Protein AF-A0AAQ4F1P1-F1 (afdb_monomer)

Sequence (101 aa):
MPPAQCICVPFTLLNEYTNPIWSVPKEELLGSVATSEIPSYVDNLLLLIFGGIPWQDYFQRILSTKSEFRAKALSYVGFVGTLVMAVPPVLIGVAVKATSA

InterPro domains:
  IPR038377 Sodium/glucose symporter superfamily [G3DSA:1.20.1730.10] (7-101)
  IPR052244 High-affinity choline transporter [PTHR45897] (6-100)

Mean predicted aligned error: 8.3 Å

Foldseek 3Di:
DQPVLVVVLVVLQPDPQFDDLVVDDVDLLVDDDDPVCVVVVVVVVCCVVPPDPCPVVLVVVLVPDPDPVVSVVSVVCVVVVVVVSVVSVSSNSSRVSRGDD

Solvent-accessible surface area (backbone atoms only — not comparable to full-atom values): 6019 Å² total; per-residue (Å²): 133,68,72,63,46,68,62,46,39,62,58,55,63,70,33,94,58,32,51,64,74,86,77,53,57,69,68,68,70,72,53,82,82,58,83,85,48,48,65,56,54,50,49,53,50,49,37,61,74,77,59,37,92,58,55,67,61,49,53,53,54,40,73,69,46,97,41,71,70,60,34,52,49,50,52,53,51,49,50,55,50,49,59,61,63,49,48,44,61,51,53,46,57,49,37,61,70,28,37,72,128

Radius of gyration: 17.84 Å; Cα contacts (8 Å, |Δi|>4): 46; chains: 1; bounding box: 40×26×49 Å

Nearest PDB structures (foldseek):
  7f6j-assembly1_C  TM=4.198E-01  e=2.572E+00  Homo sapiens

Secondary structure (DSSP, 8-state):
--HHHHHHHHHHHS-TTB--GGGS-HHHHH----TTTHHHHHHHHHHHHH--TTHHHHHHHHHT-SSHHHHHHHHHHHHHHHHHHHHHHHHHHHHHHHB--

Organism: Amblyomma americanum (NCBI:txid6943)

pLDDT: mean 79.8, std 8.15, range [51.22, 92.44]

Structure (mmCIF, N/CA/C/O backbone):
data_AF-A0AAQ4F1P1-F1
#
_entry.id   AF-A0AAQ4F1P1-F1
#
loop_
_atom_site.group_PDB
_atom_site.id
_atom_site.type_symbol
_atom_site.label_atom_id
_atom_site.label_alt_id
_atom_site.label_comp_id
_atom_site.label_asym_id
_atom_site.label_entity_id
_atom_site.label_seq_id
_atom_site.pdbx_PDB_ins_code
_atom_site.Cartn_x
_atom_site.Cartn_y
_atom_site.Cartn_z
_atom_site.occupancy
_atom_site.B_iso_or_equiv
_atom_site.auth_seq_id
_atom_site.auth_comp_id
_atom_site.auth_asym_id
_atom_site.auth_atom_id
_atom_site.pdbx_PDB_model_num
ATOM 1 N N . MET A 1 1 ? -10.012 6.572 -3.901 1.00 52.00 1 MET A N 1
ATOM 2 C CA . MET A 1 1 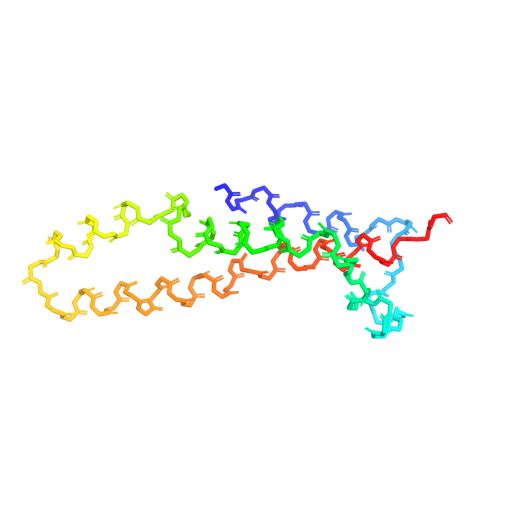? -10.285 6.329 -5.335 1.00 52.00 1 MET A CA 1
ATOM 3 C C . MET A 1 1 ? -9.938 4.881 -5.753 1.00 52.00 1 MET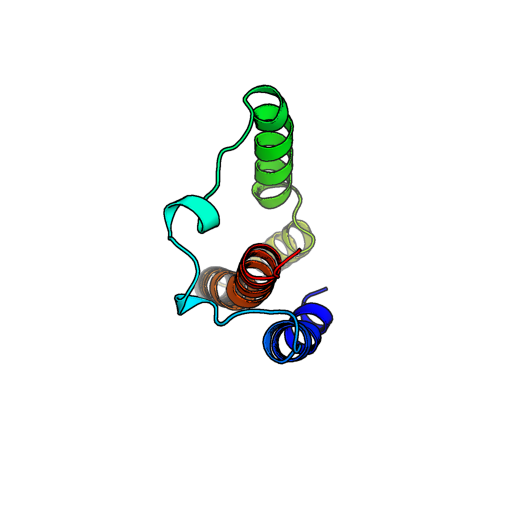 A C 1
ATOM 5 O O . MET A 1 1 ? -9.144 4.695 -6.661 1.00 52.00 1 MET A O 1
ATOM 9 N N . PRO A 1 2 ? -10.511 3.839 -5.116 1.00 57.53 2 PRO A N 1
ATOM 10 C CA . PRO A 1 2 ? -10.262 2.441 -5.496 1.00 57.53 2 PRO A CA 1
ATOM 11 C C . PRO A 1 2 ? -11.023 1.868 -6.720 1.00 57.53 2 PRO A C 1
ATOM 13 O O . PRO A 1 2 ? -10.495 0.934 -7.319 1.00 57.53 2 PRO A O 1
ATOM 16 N N . PRO A 1 3 ? -12.210 2.357 -7.158 1.00 59.81 3 PRO A N 1
ATOM 17 C CA . PRO A 1 3 ? -12.981 1.645 -8.187 1.00 59.81 3 PRO A CA 1
ATOM 18 C C . PRO A 1 3 ? -12.353 1.723 -9.585 1.00 59.81 3 PRO A C 1
ATOM 20 O O . PRO A 1 3 ? -12.519 0.805 -10.378 1.00 59.81 3 PRO A O 1
ATOM 23 N N . ALA A 1 4 ? -11.591 2.781 -9.879 1.00 63.72 4 ALA A N 1
ATOM 24 C CA . ALA A 1 4 ? -10.944 2.950 -11.178 1.00 63.72 4 ALA A CA 1
ATOM 25 C C . ALA A 1 4 ? -9.865 1.883 -11.430 1.00 63.72 4 ALA A C 1
ATOM 27 O O . ALA A 1 4 ? -9.777 1.341 -12.525 1.00 63.72 4 ALA A O 1
ATOM 28 N N . GLN A 1 5 ? -9.083 1.523 -10.407 1.00 68.75 5 GLN A N 1
ATOM 29 C CA . GLN A 1 5 ? -8.007 0.539 -10.550 1.00 68.75 5 GLN A CA 1
ATOM 30 C C . GLN A 1 5 ? -8.564 -0.847 -10.879 1.00 68.75 5 GLN A C 1
ATOM 32 O O . GLN A 1 5 ? -8.073 -1.500 -11.793 1.00 68.75 5 GLN A O 1
ATOM 37 N N . CYS A 1 6 ? -9.641 -1.266 -10.209 1.00 74.19 6 CYS A N 1
ATOM 38 C CA . CYS A 1 6 ? -10.273 -2.562 -10.462 1.00 74.19 6 CYS A CA 1
ATOM 39 C C . CYS A 1 6 ? -10.813 -2.703 -11.896 1.00 74.19 6 CYS A C 1
ATOM 41 O O . CYS A 1 6 ? -10.847 -3.811 -12.420 1.00 74.19 6 CYS A O 1
ATOM 43 N N . ILE A 1 7 ? -11.216 -1.596 -12.530 1.00 78.56 7 ILE A N 1
ATOM 44 C CA . ILE A 1 7 ? -11.685 -1.576 -13.924 1.00 78.56 7 ILE A CA 1
ATOM 45 C C . ILE A 1 7 ? -10.498 -1.599 -14.895 1.00 78.56 7 ILE A C 1
ATOM 47 O O . ILE A 1 7 ? -10.546 -2.282 -15.915 1.00 78.56 7 ILE A O 1
ATOM 51 N N . CYS A 1 8 ? -9.415 -0.888 -14.572 1.00 78.69 8 CYS A N 1
ATOM 52 C CA . CYS A 1 8 ? -8.241 -0.807 -15.438 1.00 78.69 8 CYS A CA 1
ATOM 53 C C . CYS A 1 8 ? -7.396 -2.088 -15.445 1.00 78.69 8 CYS A C 1
ATOM 55 O O . CYS A 1 8 ? -6.815 -2.395 -16.481 1.00 78.69 8 CYS A O 1
ATOM 57 N N . VAL A 1 9 ? -7.331 -2.838 -14.336 1.00 82.44 9 VAL A N 1
ATOM 58 C CA . VAL A 1 9 ? -6.526 -4.074 -14.215 1.00 82.44 9 VAL A CA 1
ATOM 59 C C . VAL A 1 9 ? -6.801 -5.094 -15.329 1.00 82.44 9 VAL A C 1
ATOM 61 O O . VAL A 1 9 ? -5.848 -5.487 -15.998 1.00 82.44 9 VAL A O 1
ATOM 64 N N . PRO A 1 10 ? -8.049 -5.534 -15.592 1.00 79.50 10 PRO A N 1
ATOM 65 C CA . PRO A 1 10 ? -8.293 -6.494 -16.668 1.00 79.50 10 PRO A CA 1
ATOM 66 C C . PRO A 1 10 ? -7.918 -5.925 -18.040 1.00 79.50 10 PRO A C 1
ATOM 68 O O . PRO A 1 10 ? -7.365 -6.648 -18.856 1.00 79.50 10 PRO A O 1
ATOM 71 N N . PHE A 1 11 ? -8.140 -4.630 -18.283 1.00 80.19 11 PHE A N 1
ATOM 72 C CA . PHE A 1 11 ? -7.755 -3.988 -19.542 1.00 80.19 11 PHE A CA 1
ATOM 73 C C . PHE A 1 11 ? -6.233 -3.939 -19.734 1.00 80.19 11 PHE A C 1
ATOM 75 O O . PHE A 1 11 ? -5.744 -4.200 -20.827 1.00 80.19 11 PHE A O 1
ATOM 82 N N . THR A 1 12 ? -5.476 -3.655 -18.670 1.00 80.00 12 THR A N 1
ATOM 83 C CA . THR A 1 12 ? -4.004 -3.650 -18.737 1.00 80.00 12 THR A CA 1
ATOM 84 C C . THR A 1 12 ? -3.437 -5.052 -18.930 1.00 80.00 12 THR A C 1
ATOM 86 O O . THR A 1 12 ? -2.429 -5.197 -19.605 1.00 80.00 12 THR A O 1
ATOM 89 N N . LEU A 1 13 ? -4.081 -6.085 -18.380 1.00 77.31 13 LEU A N 1
ATOM 90 C CA . L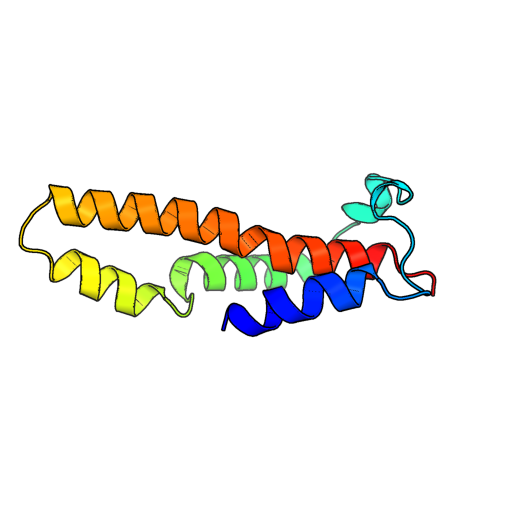EU A 1 13 ? -3.621 -7.473 -18.501 1.00 77.31 13 LEU A CA 1
ATOM 91 C C . LEU A 1 13 ? -4.031 -8.163 -19.809 1.00 77.31 13 LEU A C 1
ATOM 93 O O . LEU A 1 13 ? -3.373 -9.115 -20.213 1.00 77.31 13 LEU A O 1
ATOM 97 N N . LEU A 1 14 ? -5.115 -7.721 -20.449 1.00 79.38 14 LEU A N 1
ATOM 98 C CA . LEU A 1 14 ? -5.615 -8.286 -21.711 1.00 79.38 14 LEU A CA 1
ATOM 99 C C . LEU A 1 14 ? -5.063 -7.573 -22.955 1.00 79.38 14 LEU A C 1
ATOM 101 O O . LEU A 1 14 ? -5.466 -7.894 -24.070 1.00 79.38 14 LEU A O 1
ATOM 105 N N . ASN A 1 15 ? -4.182 -6.590 -22.776 1.00 80.50 15 ASN A N 1
ATOM 106 C CA . ASN A 1 15 ? -3.599 -5.835 -23.874 1.00 80.50 15 ASN A CA 1
ATOM 107 C C . ASN A 1 15 ? -2.576 -6.678 -24.659 1.00 80.50 15 ASN A C 1
ATOM 109 O O . ASN A 1 15 ? -1.774 -7.394 -24.065 1.00 80.50 15 ASN A O 1
ATOM 113 N N . GLU A 1 16 ? -2.551 -6.538 -25.987 1.00 73.50 16 GLU A N 1
ATOM 114 C CA . GLU A 1 16 ? -1.697 -7.336 -26.890 1.00 73.50 16 GLU A CA 1
ATOM 115 C C . GLU A 1 16 ? -0.191 -7.120 -26.660 1.00 73.50 16 GLU A C 1
ATOM 117 O O . GLU A 1 16 ? 0.622 -7.983 -26.978 1.00 73.50 16 GLU A O 1
ATOM 122 N N . TYR A 1 17 ? 0.179 -5.981 -26.073 1.00 73.81 17 TYR A N 1
ATOM 123 C CA . TYR A 1 17 ? 1.566 -5.597 -25.792 1.00 73.81 17 TYR A CA 1
ATOM 124 C C . TYR A 1 17 ? 2.078 -6.071 -24.424 1.00 73.81 17 TYR A C 1
ATOM 126 O O . TYR A 1 17 ? 3.251 -5.878 -24.099 1.00 73.81 17 TYR A O 1
ATOM 134 N N . THR A 1 18 ? 1.213 -6.656 -23.594 1.00 77.38 18 THR A N 1
ATOM 135 C CA . THR A 1 18 ? 1.566 -7.079 -22.239 1.00 77.38 18 THR A CA 1
ATOM 136 C C . THR A 1 18 ? 1.836 -8.578 -22.230 1.00 77.38 18 THR A C 1
ATOM 138 O O . THR A 1 18 ? 0.923 -9.389 -22.381 1.00 77.38 18 THR A O 1
ATOM 141 N N . ASN A 1 19 ? 3.101 -8.962 -22.039 1.00 75.88 19 ASN A N 1
ATOM 142 C CA . ASN A 1 19 ? 3.448 -10.373 -21.907 1.00 75.88 19 ASN A CA 1
ATOM 143 C C . ASN A 1 19 ? 2.851 -10.960 -20.616 1.00 75.88 19 ASN A C 1
ATOM 145 O O . ASN A 1 19 ? 2.622 -10.228 -19.645 1.00 75.88 19 ASN A O 1
ATOM 149 N N . PRO A 1 20 ? 2.615 -12.284 -20.561 1.00 75.25 20 PRO A N 1
ATOM 150 C CA . PRO A 1 20 ? 2.141 -12.929 -19.348 1.00 75.25 20 PRO A CA 1
ATOM 151 C C . PRO A 1 20 ? 3.063 -12.606 -18.170 1.00 75.25 20 PRO A C 1
ATOM 153 O O . PRO A 1 20 ? 4.275 -12.742 -18.261 1.00 75.25 20 PRO A O 1
ATOM 156 N N . ILE A 1 21 ? 2.491 -12.254 -17.021 1.00 72.00 21 ILE A N 1
ATOM 157 C CA . ILE A 1 21 ? 3.253 -11.898 -15.810 1.00 72.00 21 ILE A CA 1
ATOM 158 C C . ILE A 1 21 ? 4.299 -12.969 -15.437 1.00 72.00 21 ILE A C 1
ATOM 160 O O . ILE A 1 21 ? 5.367 -12.671 -14.912 1.00 72.00 21 ILE A O 1
ATOM 164 N N . TRP A 1 22 ? 3.995 -14.231 -15.738 1.00 71.00 22 TRP A N 1
ATOM 165 C CA . TRP A 1 22 ? 4.836 -15.388 -15.445 1.00 71.00 22 TRP A CA 1
ATOM 166 C C . TRP A 1 22 ? 6.061 -15.536 -16.356 1.00 71.00 22 TRP A C 1
ATOM 168 O O . TRP A 1 22 ? 6.935 -16.338 -16.036 1.00 71.00 22 TRP A O 1
ATOM 178 N N . SER A 1 23 ? 6.136 -14.810 -17.477 1.00 73.19 23 SER A N 1
ATOM 179 C CA . SER A 1 23 ? 7.286 -14.863 -18.387 1.00 73.19 23 SER A CA 1
ATOM 180 C C . SER A 1 23 ? 8.391 -13.866 -18.035 1.00 73.19 23 SER A C 1
ATOM 182 O O . SER A 1 23 ? 9.469 -13.944 -18.617 1.00 73.19 23 SER A O 1
ATOM 184 N N . VAL A 1 24 ? 8.147 -12.937 -17.103 1.00 74.75 24 VAL A N 1
ATOM 185 C CA . VAL A 1 24 ? 9.129 -11.924 -16.692 1.00 74.75 24 VAL A CA 1
ATOM 186 C C . VAL A 1 24 ? 10.039 -12.487 -15.589 1.00 74.75 24 VAL A C 1
ATOM 188 O O . VAL A 1 24 ? 9.527 -13.005 -14.589 1.00 74.75 24 VAL A O 1
ATOM 191 N N . PRO A 1 25 ? 11.378 -12.392 -15.723 1.00 77.06 25 PRO A N 1
ATOM 192 C CA . PRO A 1 25 ? 12.299 -12.798 -14.668 1.00 77.06 25 PRO A CA 1
ATOM 193 C C . PRO A 1 25 ? 12.076 -11.982 -13.386 1.00 77.06 25 PRO A C 1
ATOM 195 O O . PRO A 1 25 ? 11.800 -10.781 -13.415 1.00 77.06 25 PRO A O 1
ATOM 198 N N . LYS A 1 26 ? 12.208 -12.632 -12.224 1.00 72.56 26 LYS A N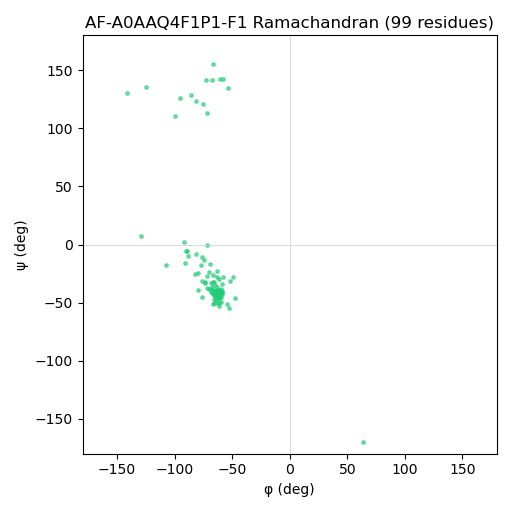 1
ATOM 199 C CA . LYS A 1 26 ? 11.920 -12.021 -10.910 1.00 72.56 26 LYS A CA 1
ATOM 200 C C . LYS A 1 26 ? 12.847 -10.844 -10.600 1.00 72.56 26 LYS A C 1
ATOM 202 O O . LYS A 1 26 ? 12.476 -9.929 -9.868 1.00 72.56 26 LYS A O 1
ATOM 207 N N . GLU A 1 27 ? 14.045 -10.883 -11.158 1.00 71.50 27 GLU A N 1
ATOM 208 C CA . GLU A 1 27 ? 15.097 -9.887 -11.004 1.00 71.50 27 GLU A CA 1
ATOM 209 C C . GLU A 1 27 ? 14.719 -8.579 -11.717 1.00 71.50 27 GLU A C 1
ATOM 211 O O . GLU A 1 27 ? 14.920 -7.488 -11.187 1.00 71.50 27 GLU A O 1
ATOM 216 N N . GLU A 1 28 ? 14.088 -8.685 -12.886 1.00 72.38 28 GLU A N 1
ATOM 217 C CA . GLU A 1 28 ? 13.582 -7.544 -13.654 1.00 72.38 28 GLU A CA 1
ATOM 218 C C . GLU A 1 28 ? 12.289 -6.971 -13.050 1.00 72.38 28 GLU A C 1
ATOM 220 O O . GLU A 1 28 ? 12.051 -5.755 -13.078 1.00 72.38 28 GLU A O 1
ATOM 225 N N . LEU A 1 29 ? 11.501 -7.856 -12.431 1.00 72.88 29 LEU A N 1
ATOM 226 C CA . LEU A 1 29 ? 10.263 -7.530 -11.733 1.00 72.88 29 LEU A CA 1
ATOM 227 C C . LEU A 1 29 ? 10.497 -6.659 -10.492 1.00 72.88 29 LEU A C 1
ATOM 229 O O . LEU A 1 29 ? 9.800 -5.663 -10.304 1.00 72.88 29 LEU A O 1
ATOM 233 N N . LEU A 1 30 ? 11.476 -7.022 -9.656 1.00 73.88 30 LEU A N 1
ATOM 234 C CA . LEU A 1 30 ? 11.873 -6.226 -8.488 1.00 73.88 30 LEU A CA 1
ATOM 235 C C . LEU A 1 30 ? 12.650 -4.971 -8.901 1.00 73.88 30 LEU A C 1
ATOM 237 O O . LEU A 1 30 ? 12.501 -3.922 -8.274 1.00 73.88 30 LEU A O 1
ATOM 241 N N . GLY A 1 31 ? 13.430 -5.062 -9.983 1.00 76.12 31 GLY A N 1
ATOM 242 C CA . GLY A 1 31 ? 14.249 -3.964 -10.479 1.00 76.12 31 GLY A CA 1
ATOM 243 C C . GLY A 1 31 ? 15.335 -3.529 -9.490 1.00 76.12 31 GLY A C 1
ATOM 244 O 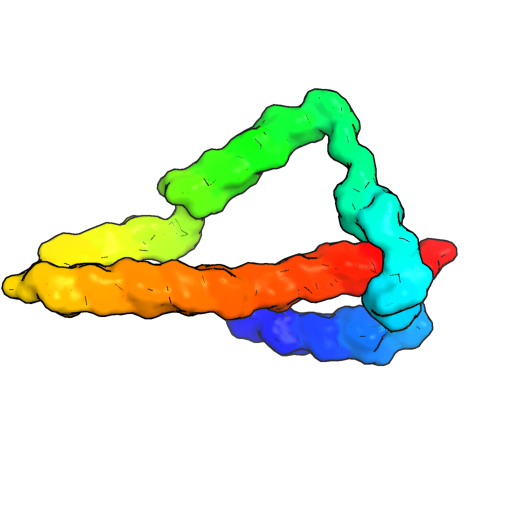O . GLY A 1 31 ? 15.602 -4.177 -8.480 1.00 76.12 31 GLY A O 1
ATOM 245 N N . SER A 1 32 ? 15.978 -2.405 -9.800 1.00 78.00 32 SER A N 1
ATOM 246 C CA . SER A 1 32 ? 16.947 -1.745 -8.925 1.00 78.00 32 SER A CA 1
ATOM 247 C C . SER A 1 32 ? 16.508 -0.304 -8.708 1.00 78.00 32 SER A C 1
ATOM 249 O O . SER A 1 32 ? 16.109 0.365 -9.661 1.00 78.00 32 SER A O 1
ATOM 251 N N . VAL A 1 33 ? 16.564 0.162 -7.462 1.00 79.75 33 VAL A N 1
ATOM 252 C CA . VAL A 1 33 ? 16.261 1.552 -7.103 1.00 79.75 33 VAL A CA 1
ATOM 253 C C . VAL A 1 33 ? 17.570 2.327 -7.062 1.00 79.75 33 VAL A C 1
ATOM 255 O O . VAL A 1 33 ? 18.505 1.934 -6.360 1.00 79.75 33 VAL A O 1
ATOM 258 N N . ALA A 1 34 ? 17.648 3.435 -7.800 1.00 86.38 34 ALA A N 1
ATOM 259 C CA . ALA A 1 34 ? 18.815 4.302 -7.743 1.00 86.38 34 ALA A CA 1
ATOM 260 C C . ALA A 1 34 ? 18.911 4.975 -6.364 1.00 86.38 34 ALA A C 1
ATOM 262 O O . ALA A 1 34 ? 17.909 5.411 -5.794 1.00 86.38 34 ALA A O 1
ATOM 263 N N . THR A 1 35 ? 20.126 5.125 -5.829 1.00 82.81 35 THR A N 1
ATOM 264 C CA . THR A 1 35 ? 20.348 5.703 -4.490 1.00 82.81 35 THR A CA 1
ATOM 265 C C . THR A 1 35 ? 19.782 7.123 -4.356 1.00 82.81 35 THR A C 1
ATOM 267 O O . THR A 1 35 ? 19.386 7.534 -3.268 1.00 82.81 35 THR A O 1
ATOM 270 N N . SER A 1 36 ? 19.698 7.863 -5.465 1.00 86.94 36 SER A N 1
ATOM 271 C CA . SER A 1 36 ? 19.105 9.203 -5.534 1.00 86.94 36 SER A CA 1
ATOM 272 C C . SER A 1 36 ? 17.585 9.225 -5.359 1.00 86.94 36 SER A C 1
ATOM 274 O O . SER A 1 36 ? 17.047 10.259 -4.977 1.00 86.94 36 SER A O 1
ATOM 276 N N . GLU A 1 37 ? 16.889 8.121 -5.633 1.00 87.75 37 GLU A N 1
ATOM 277 C CA . GLU A 1 37 ? 15.424 8.034 -5.554 1.00 87.75 37 GLU A CA 1
ATOM 278 C C . GLU A 1 37 ? 14.937 7.574 -4.176 1.00 87.75 37 GLU A C 1
ATOM 280 O O . GLU A 1 37 ? 13.773 7.780 -3.834 1.00 87.75 37 GLU A O 1
ATOM 285 N N . ILE A 1 38 ? 15.824 7.001 -3.351 1.00 91.00 38 ILE A N 1
ATOM 286 C CA . ILE A 1 38 ? 15.508 6.534 -1.991 1.00 91.00 38 ILE A CA 1
ATOM 287 C C . ILE A 1 38 ? 14.728 7.582 -1.175 1.00 91.00 38 ILE A C 1
ATOM 289 O O . ILE A 1 38 ? 13.720 7.205 -0.576 1.00 91.00 38 ILE A O 1
ATOM 293 N N . PRO A 1 39 ? 15.100 8.880 -1.157 1.00 92.44 39 PRO A N 1
A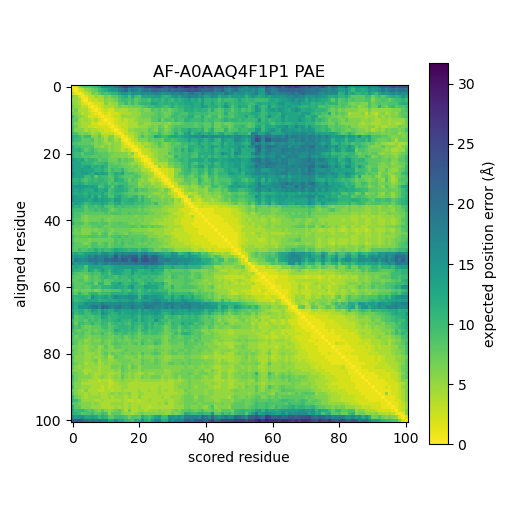TOM 294 C CA . PRO A 1 39 ? 14.348 9.887 -0.410 1.00 92.44 39 PRO A CA 1
ATOM 295 C C . PRO A 1 39 ? 12.892 10.008 -0.869 1.00 92.44 39 PRO A C 1
ATOM 297 O O . PRO A 1 39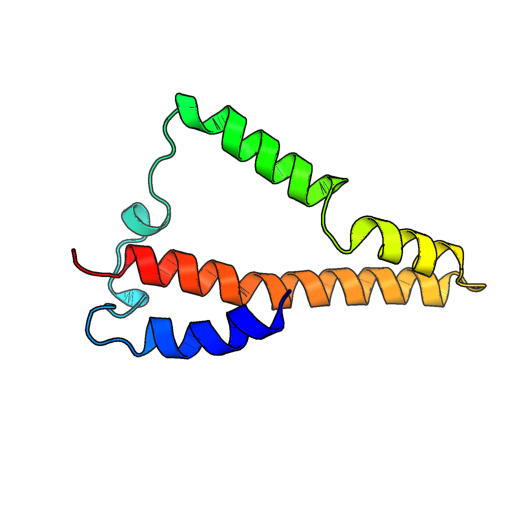 ? 12.001 10.137 -0.036 1.00 92.44 39 PRO A O 1
ATOM 300 N N . SER A 1 40 ? 12.633 9.905 -2.174 1.00 91.38 40 SER A N 1
ATOM 301 C CA . SER A 1 40 ? 11.277 9.938 -2.727 1.00 91.38 40 SER A CA 1
ATOM 302 C C . SER A 1 40 ? 10.476 8.697 -2.341 1.00 91.38 40 SER A C 1
ATOM 304 O O . SER A 1 40 ? 9.296 8.813 -2.019 1.00 91.38 40 SER A O 1
ATOM 306 N N . TYR A 1 41 ? 11.094 7.512 -2.316 1.00 88.81 41 TYR A N 1
ATOM 307 C CA . TYR A 1 41 ? 10.432 6.299 -1.817 1.00 88.81 41 TYR A CA 1
ATOM 308 C C . TYR A 1 41 ? 10.093 6.407 -0.328 1.00 88.81 41 TYR A C 1
ATOM 310 O O . TYR A 1 41 ? 9.000 6.015 0.081 1.00 88.81 41 TYR A O 1
ATOM 318 N N . VAL A 1 42 ? 11.000 6.966 0.476 1.00 91.44 42 VAL A N 1
ATOM 319 C CA . VAL A 1 42 ? 10.766 7.204 1.907 1.00 91.44 42 VAL A CA 1
ATOM 320 C C . VAL A 1 42 ? 9.637 8.212 2.113 1.00 91.44 42 VAL A C 1
ATOM 322 O O . VAL A 1 42 ? 8.752 7.959 2.924 1.00 91.44 42 VAL A O 1
ATOM 325 N N . ASP A 1 43 ? 9.616 9.311 1.362 1.00 91.56 43 ASP A N 1
ATOM 326 C CA . ASP A 1 43 ? 8.543 10.307 1.436 1.00 91.56 43 ASP A CA 1
ATOM 327 C C . ASP A 1 43 ? 7.176 9.702 1.074 1.00 91.56 43 ASP A C 1
ATOM 329 O O . ASP A 1 43 ? 6.215 9.826 1.832 1.00 91.56 43 ASP A O 1
ATOM 333 N N . ASN A 1 44 ? 7.103 8.923 -0.011 1.00 88.12 44 ASN A N 1
ATOM 334 C CA . ASN A 1 44 ? 5.883 8.200 -0.382 1.00 88.12 44 ASN A CA 1
ATOM 335 C C . ASN A 1 44 ? 5.461 7.175 0.684 1.00 88.12 44 ASN A C 1
ATOM 337 O O . ASN A 1 44 ? 4.272 7.040 0.968 1.00 88.12 44 ASN A O 1
ATOM 341 N N . LEU A 1 45 ? 6.410 6.471 1.308 1.00 86.44 45 LEU A N 1
ATOM 342 C CA . LEU A 1 45 ? 6.122 5.552 2.411 1.00 86.44 45 LEU A CA 1
ATOM 343 C C . LEU A 1 45 ? 5.527 6.298 3.612 1.00 86.44 45 LEU A C 1
ATOM 345 O O . LEU A 1 45 ? 4.518 5.864 4.171 1.00 86.44 45 LEU A O 1
ATOM 349 N N . LEU A 1 46 ? 6.121 7.429 3.994 1.00 88.38 46 LEU A N 1
ATOM 350 C CA . LEU A 1 46 ? 5.623 8.268 5.083 1.00 88.38 46 LEU A CA 1
ATOM 351 C C . LEU A 1 46 ? 4.237 8.832 4.759 1.00 88.38 46 LEU A C 1
ATOM 353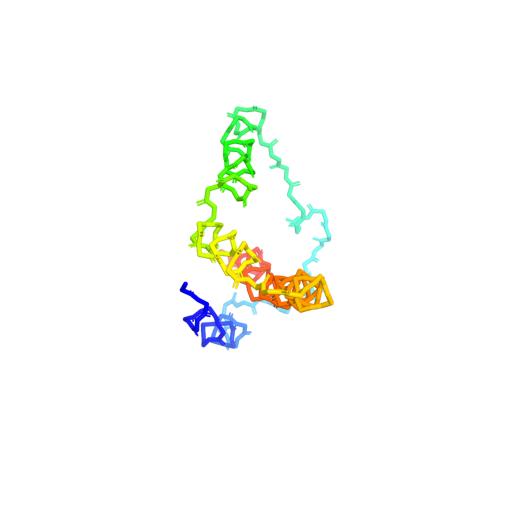 O O . LEU A 1 46 ? 3.365 8.830 5.627 1.00 88.38 46 LEU A O 1
ATOM 357 N N . LEU A 1 47 ? 3.998 9.235 3.512 1.00 87.56 47 LEU A N 1
ATOM 358 C CA . LEU A 1 47 ? 2.689 9.679 3.043 1.00 87.56 47 LEU A CA 1
ATOM 359 C C . LEU A 1 47 ? 1.648 8.554 3.130 1.00 87.56 47 LEU A C 1
ATOM 361 O O . LEU A 1 47 ? 0.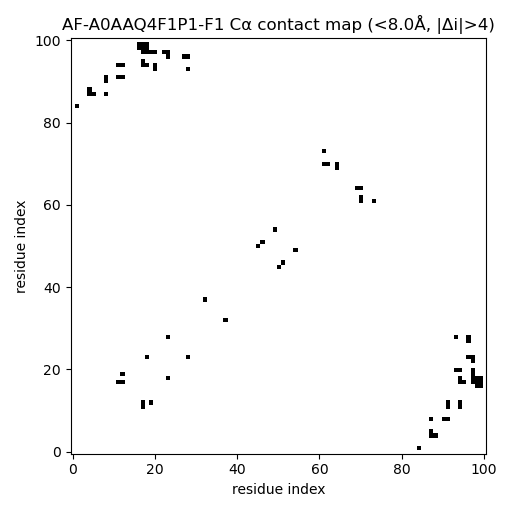528 8.797 3.573 1.00 87.56 47 LEU A O 1
ATOM 365 N N . LEU A 1 48 ? 2.000 7.314 2.782 1.00 81.25 48 LEU A N 1
ATOM 366 C CA . LEU A 1 48 ? 1.092 6.167 2.907 1.00 81.25 48 LEU A CA 1
ATOM 367 C C . LEU A 1 48 ? 0.789 5.809 4.372 1.00 81.25 48 LEU A C 1
ATOM 369 O O . LEU A 1 48 ? -0.346 5.441 4.675 1.00 81.25 48 LEU A O 1
ATOM 373 N N . ILE A 1 49 ? 1.768 5.941 5.275 1.00 81.06 49 ILE A N 1
ATOM 374 C CA . ILE A 1 49 ? 1.610 5.643 6.710 1.00 81.06 49 ILE A CA 1
ATOM 375 C C . ILE A 1 49 ? 0.842 6.753 7.443 1.00 81.06 49 ILE A C 1
ATOM 377 O O . ILE A 1 49 ? -0.043 6.450 8.238 1.00 81.06 49 ILE A O 1
ATOM 381 N N . PHE A 1 50 ? 1.167 8.026 7.198 1.00 80.62 50 PHE A N 1
ATOM 382 C CA . PHE A 1 50 ? 0.659 9.166 7.978 1.00 80.62 50 PHE A CA 1
ATOM 383 C C . PHE A 1 50 ? -0.379 10.033 7.251 1.00 80.62 50 PHE A C 1
ATOM 385 O O . PHE A 1 50 ? -1.070 10.822 7.896 1.00 80.62 50 PHE A O 1
ATOM 392 N N . GLY A 1 51 ? -0.483 9.932 5.926 1.00 68.31 51 GLY A N 1
ATOM 393 C CA . GLY A 1 51 ? -1.209 10.889 5.080 1.00 68.31 51 GLY A CA 1
ATOM 394 C C . GLY A 1 51 ? -2.217 10.272 4.111 1.00 68.31 51 GLY A C 1
ATOM 395 O O . GLY A 1 51 ? -2.767 10.983 3.271 1.00 68.31 51 GLY A O 1
ATOM 396 N N . GLY A 1 52 ? -2.485 8.967 4.200 1.00 69.56 52 GLY A N 1
ATOM 397 C CA . GLY A 1 52 ? -3.458 8.315 3.329 1.00 69.56 52 GLY A CA 1
ATOM 398 C C . GLY A 1 52 ? -4.856 8.942 3.437 1.00 69.56 52 GLY A C 1
ATOM 399 O O . GLY A 1 52 ? -5.326 9.266 4.526 1.00 69.56 52 GLY A O 1
ATOM 400 N N . ILE A 1 53 ? -5.565 9.026 2.304 1.00 63.72 53 ILE A N 1
ATOM 401 C CA . ILE A 1 53 ? -6.935 9.569 2.181 1.00 63.72 53 ILE A CA 1
ATOM 402 C C . ILE A 1 53 ? -7.952 8.996 3.208 1.00 63.72 53 ILE A C 1
ATOM 404 O O . ILE A 1 53 ? -8.862 9.737 3.576 1.00 63.72 53 ILE A O 1
ATOM 408 N N . PRO A 1 54 ? -7.837 7.755 3.744 1.00 69.06 54 PRO A N 1
ATOM 409 C CA . PRO A 1 54 ? -8.739 7.289 4.804 1.00 69.06 54 PRO A CA 1
ATOM 410 C C . PRO A 1 54 ? -8.276 7.576 6.247 1.00 69.06 54 PRO A C 1
ATOM 412 O O . PRO A 1 54 ? -9.035 7.287 7.166 1.00 69.06 54 PRO A O 1
ATOM 415 N N . TRP A 1 55 ? -7.077 8.114 6.495 1.00 75.25 55 TRP A N 1
ATOM 416 C CA . TRP A 1 55 ? -6.496 8.201 7.849 1.00 75.25 55 TRP A CA 1
ATOM 417 C C . TRP A 1 55 ? -7.331 9.052 8.821 1.00 75.25 55 TRP A C 1
ATOM 419 O O . TRP A 1 55 ? -7.599 8.640 9.950 1.00 75.25 55 TRP A O 1
ATOM 429 N N . GLN A 1 56 ? -7.799 10.215 8.359 1.00 77.56 56 GLN A N 1
ATOM 430 C CA . GLN A 1 56 ? -8.619 11.133 9.159 1.00 77.56 56 GLN A CA 1
ATOM 431 C C . GLN A 1 56 ? -9.996 10.533 9.488 1.00 77.56 56 GLN A C 1
ATOM 433 O O . GLN A 1 56 ? -10.380 10.459 10.655 1.00 77.56 56 GLN A O 1
ATOM 438 N N . ASP A 1 57 ? -10.709 10.039 8.472 1.00 82.44 57 ASP A N 1
ATOM 439 C CA . ASP A 1 57 ? -12.031 9.417 8.635 1.00 82.44 57 ASP A CA 1
ATOM 440 C C . ASP A 1 57 ? -11.960 8.120 9.465 1.00 82.44 57 ASP A C 1
ATOM 442 O O . ASP A 1 57 ? -12.827 7.857 10.297 1.00 82.44 57 ASP A O 1
ATOM 446 N N . TYR A 1 58 ? -10.883 7.335 9.337 1.00 82.94 58 TYR A N 1
ATOM 447 C CA . TYR A 1 58 ? -10.667 6.117 10.121 1.00 82.94 58 TYR A CA 1
ATOM 448 C C . TYR A 1 58 ? -10.579 6.399 11.623 1.00 82.94 58 TYR A C 1
ATOM 450 O O . TYR A 1 58 ? -11.300 5.771 12.407 1.00 82.94 58 TYR A O 1
ATOM 458 N N . PHE A 1 59 ? -9.744 7.356 12.041 1.00 81.50 59 PHE A N 1
ATOM 459 C CA . PHE A 1 59 ? -9.640 7.698 13.459 1.00 81.50 59 PHE A CA 1
ATOM 460 C C . PHE A 1 59 ? -10.917 8.322 13.997 1.00 81.50 59 PHE A C 1
ATOM 462 O O . PHE A 1 59 ? -11.348 7.961 15.093 1.00 81.50 59 PHE A O 1
ATOM 469 N N . GLN A 1 60 ? -11.568 9.189 13.221 1.00 84.44 60 GLN A N 1
ATOM 470 C CA . GLN A 1 60 ? -12.869 9.735 13.601 1.00 84.44 60 GLN A CA 1
ATOM 471 C C . GLN A 1 60 ? -13.906 8.619 13.794 1.00 84.44 60 GLN A C 1
ATOM 473 O O . GLN A 1 60 ? -14.637 8.608 14.790 1.00 84.44 60 GLN A O 1
ATOM 478 N N . ARG A 1 61 ? -13.916 7.611 12.917 1.00 85.06 61 ARG A N 1
ATOM 479 C CA . ARG A 1 61 ? -14.821 6.463 13.018 1.00 85.06 61 ARG A CA 1
ATOM 480 C C . ARG A 1 61 ? -14.508 5.575 14.222 1.00 85.06 61 ARG A C 1
ATOM 482 O O . ARG A 1 61 ? -15.446 5.183 14.914 1.00 85.06 61 ARG A O 1
ATOM 489 N N . ILE A 1 62 ? -13.238 5.304 14.529 1.00 84.56 62 ILE A N 1
ATOM 490 C CA . ILE A 1 62 ? -12.853 4.549 15.735 1.00 84.56 62 ILE A CA 1
ATOM 491 C C . ILE A 1 62 ? -13.258 5.303 17.002 1.00 84.56 62 ILE A C 1
ATOM 493 O O . ILE A 1 62 ? -13.930 4.734 17.862 1.00 84.56 62 ILE A O 1
ATOM 497 N N . LEU A 1 63 ? -12.906 6.584 17.108 1.00 83.50 63 LEU A N 1
ATOM 498 C CA . LEU A 1 63 ? -13.169 7.391 18.303 1.00 83.50 63 LEU A CA 1
ATOM 499 C C . LEU A 1 63 ? -14.671 7.637 18.527 1.00 83.50 63 LEU A C 1
ATOM 501 O O . LEU A 1 63 ? -15.106 7.789 19.665 1.00 83.50 63 LEU A O 1
ATOM 505 N N . SER A 1 64 ? -15.484 7.610 17.465 1.00 87.56 64 SER A N 1
ATOM 506 C CA . SER A 1 64 ? -16.949 7.708 17.565 1.00 87.56 64 SER A CA 1
ATOM 507 C C . SER A 1 64 ? -17.641 6.415 18.032 1.00 87.56 64 SER A C 1
ATOM 509 O O . SER A 1 64 ? -18.838 6.430 18.346 1.00 87.56 64 SER A O 1
ATOM 511 N N . THR A 1 65 ? -16.936 5.276 18.090 1.00 85.44 65 THR A N 1
ATOM 512 C CA . THR A 1 65 ? -17.551 4.012 18.519 1.00 85.44 65 THR A CA 1
ATOM 513 C C . THR A 1 65 ? -17.630 3.900 20.041 1.00 85.44 65 THR A C 1
ATOM 515 O O . THR A 1 65 ? -16.632 3.906 20.745 1.00 85.44 65 THR A O 1
ATOM 518 N N . LYS A 1 66 ? -18.847 3.701 20.562 1.00 82.94 66 LYS A N 1
ATOM 519 C CA . LYS A 1 66 ? -19.124 3.550 22.006 1.00 82.94 66 LYS A CA 1
ATOM 520 C C . LYS A 1 66 ? -18.656 2.219 22.621 1.00 82.94 66 LYS A C 1
ATOM 522 O O . LYS A 1 66 ? -18.917 1.969 23.790 1.00 82.94 66 LYS A O 1
ATOM 527 N N . SER A 1 67 ? -18.065 1.319 21.834 1.00 85.69 67 SER A N 1
ATOM 528 C CA . SER A 1 67 ? -17.724 -0.041 22.264 1.00 85.69 67 SER A CA 1
ATOM 529 C C . SER A 1 67 ? -16.382 -0.472 21.689 1.00 85.69 67 SER A C 1
ATOM 531 O O . SER A 1 67 ? -16.177 -0.419 20.474 1.00 85.69 67 SER A O 1
ATOM 533 N N . GLU A 1 68 ? -15.513 -0.983 22.560 1.00 84.19 68 GLU A N 1
ATOM 534 C CA . GLU A 1 68 ? -14.177 -1.469 22.203 1.00 84.19 68 GLU A CA 1
ATOM 535 C C . GLU A 1 68 ? -14.204 -2.602 21.170 1.00 84.19 68 GLU A C 1
ATOM 537 O O . GLU A 1 68 ? -13.328 -2.688 20.311 1.00 84.19 68 GLU A O 1
ATOM 542 N N . PHE A 1 69 ? -15.226 -3.464 21.206 1.00 85.12 69 PHE A N 1
ATOM 543 C CA . PHE A 1 69 ? -15.363 -4.559 20.244 1.00 85.12 69 PHE A CA 1
ATOM 544 C C . PHE A 1 69 ? -15.565 -4.034 18.815 1.00 85.12 69 PHE A C 1
ATOM 546 O O . PHE A 1 69 ? -14.976 -4.550 17.866 1.00 85.12 69 PHE A O 1
ATOM 553 N N . ARG A 1 70 ? -16.355 -2.964 18.659 1.00 79.81 70 ARG A N 1
ATOM 554 C CA . ARG A 1 70 ? -16.625 -2.345 17.351 1.00 79.81 70 ARG A CA 1
ATOM 555 C C . ARG A 1 70 ? -15.399 -1.599 16.827 1.00 79.81 70 ARG A C 1
ATOM 557 O O . ARG A 1 70 ? -15.127 -1.678 15.632 1.00 79.81 70 ARG A O 1
ATOM 564 N N . ALA A 1 71 ? -14.647 -0.950 17.716 1.00 82.94 71 ALA A N 1
ATOM 565 C CA . ALA A 1 71 ? -13.369 -0.326 17.384 1.00 82.94 71 ALA A CA 1
ATOM 566 C C . ALA A 1 71 ? -12.367 -1.361 16.841 1.00 82.94 71 ALA A C 1
ATOM 568 O O . ALA A 1 71 ? -11.829 -1.184 15.750 1.00 82.94 71 ALA A O 1
ATOM 569 N N . LYS A 1 72 ? -12.193 -2.493 17.540 1.00 84.94 72 LYS A N 1
ATOM 570 C CA . LYS A 1 72 ? -11.306 -3.586 17.102 1.00 84.94 72 LYS A CA 1
ATOM 571 C C . LYS A 1 72 ? -11.750 -4.192 15.771 1.00 84.94 72 LYS A C 1
ATOM 573 O O . LYS A 1 72 ? -10.929 -4.376 14.876 1.00 84.94 72 LYS A O 1
ATOM 578 N N . ALA A 1 73 ? -13.046 -4.466 15.616 1.00 87.12 73 ALA A N 1
ATOM 579 C CA . ALA A 1 73 ? -13.591 -5.003 14.371 1.00 87.12 73 ALA A CA 1
ATOM 580 C C . ALA A 1 73 ? -13.319 -4.073 13.177 1.00 87.12 73 ALA A C 1
ATOM 582 O O . ALA A 1 73 ? -12.945 -4.545 12.106 1.00 87.12 73 ALA A O 1
ATOM 583 N N . LEU A 1 74 ? -13.442 -2.756 13.368 1.00 84.56 74 LEU A N 1
ATOM 584 C CA . LEU A 1 74 ? -13.150 -1.776 12.326 1.00 84.56 74 LEU A CA 1
ATOM 585 C C . LEU A 1 74 ? -11.672 -1.791 11.910 1.00 84.56 74 LEU A C 1
ATOM 587 O O . LEU A 1 74 ? -11.385 -1.722 10.718 1.00 84.56 74 LEU A O 1
ATOM 591 N N . SER A 1 75 ? -10.749 -1.938 12.862 1.00 85.75 75 SER A N 1
ATOM 592 C CA . SER A 1 75 ? -9.316 -2.070 12.573 1.00 85.75 75 SER A CA 1
ATOM 593 C C . SER A 1 75 ? -8.988 -3.353 11.807 1.00 85.75 75 SER A C 1
ATOM 595 O O . SER A 1 75 ? -8.256 -3.300 10.821 1.00 85.75 75 SER A O 1
ATOM 597 N N . TYR A 1 76 ? -9.569 -4.494 12.193 1.00 87.81 76 TYR A N 1
ATOM 598 C CA . TYR A 1 76 ? -9.367 -5.756 11.469 1.00 87.81 76 TYR A CA 1
ATOM 599 C C . TYR A 1 76 ? -9.929 -5.706 10.046 1.00 87.81 76 TYR A C 1
ATOM 601 O O . TYR A 1 76 ? -9.251 -6.107 9.101 1.00 87.81 76 TYR A O 1
ATOM 609 N N . VAL A 1 77 ? -11.141 -5.171 9.871 1.00 87.31 77 VAL A N 1
ATOM 610 C CA . VAL A 1 77 ? -11.746 -4.997 8.543 1.00 87.31 77 VAL A CA 1
ATOM 611 C C . VAL A 1 77 ? -10.947 -3.999 7.707 1.00 87.31 77 VAL A C 1
ATOM 613 O O . VAL A 1 77 ? -10.749 -4.234 6.519 1.00 87.31 77 VAL A O 1
ATOM 616 N N . GLY A 1 78 ? -10.442 -2.921 8.312 1.00 83.56 78 GLY A N 1
ATOM 617 C CA . GLY A 1 78 ? -9.582 -1.952 7.636 1.00 83.56 78 GLY A CA 1
ATOM 618 C C . GLY A 1 78 ? -8.278 -2.578 7.140 1.00 83.56 78 GLY A C 1
ATOM 619 O O . GLY A 1 78 ? -7.897 -2.366 5.991 1.00 83.56 78 GLY A O 1
ATOM 620 N N . PHE A 1 79 ? -7.634 -3.409 7.962 1.00 84.56 79 PHE A N 1
ATOM 621 C CA . PHE A 1 79 ? -6.423 -4.138 7.585 1.00 84.56 79 PHE A CA 1
ATOM 622 C C . PHE A 1 79 ? -6.671 -5.097 6.414 1.00 84.56 79 PHE A C 1
ATOM 624 O O . PHE A 1 79 ? -5.992 -5.010 5.391 1.00 84.56 79 PHE A O 1
ATOM 631 N N . VAL A 1 80 ? -7.684 -5.963 6.524 1.00 88.38 80 VAL A N 1
ATOM 632 C CA . VAL A 1 80 ? -8.036 -6.911 5.453 1.00 88.38 80 VAL A CA 1
ATOM 633 C C . VAL A 1 80 ? -8.446 -6.169 4.180 1.00 88.38 80 VAL A C 1
ATOM 635 O O . VAL A 1 80 ? -7.993 -6.514 3.091 1.00 88.38 80 VAL A O 1
ATOM 638 N N . GLY A 1 81 ? -9.248 -5.111 4.310 1.00 85.00 81 GLY A N 1
ATOM 639 C CA . GLY A 1 81 ? -9.641 -4.260 3.192 1.00 85.00 81 GLY A CA 1
ATOM 640 C C . GLY A 1 81 ? -8.434 -3.638 2.494 1.00 85.00 81 GLY A C 1
ATOM 641 O O . GLY A 1 81 ? -8.363 -3.661 1.270 1.00 85.00 81 GLY A O 1
ATOM 642 N N . THR A 1 82 ? -7.448 -3.161 3.256 1.00 83.69 82 THR A N 1
ATOM 643 C CA . THR A 1 82 ? -6.212 -2.579 2.710 1.00 83.69 82 THR A CA 1
ATOM 644 C C . THR A 1 82 ? -5.379 -3.623 1.968 1.00 83.69 82 THR A C 1
ATOM 646 O O . THR A 1 82 ? -4.914 -3.342 0.867 1.00 83.69 82 THR A O 1
ATOM 649 N N . LEU A 1 83 ? -5.247 -4.841 2.505 1.00 85.00 83 LEU A N 1
ATOM 650 C CA . LEU A 1 83 ? -4.549 -5.936 1.822 1.00 85.00 83 LEU A CA 1
ATOM 651 C C . LEU A 1 83 ? -5.197 -6.288 0.480 1.00 85.00 83 LEU A C 1
ATOM 653 O O . LEU A 1 83 ? -4.504 -6.428 -0.525 1.00 85.00 83 LEU A O 1
ATOM 657 N N . VAL A 1 84 ? -6.526 -6.392 0.444 1.00 86.44 84 VAL A N 1
ATOM 658 C CA . VAL A 1 84 ? -7.259 -6.683 -0.798 1.00 86.44 84 VAL A CA 1
ATOM 659 C C . VAL A 1 84 ? -7.113 -5.531 -1.796 1.00 86.44 84 VAL A C 1
ATOM 661 O O . VAL A 1 84 ? -6.869 -5.761 -2.980 1.00 86.44 84 VAL A O 1
ATOM 664 N N . MET A 1 85 ? -7.207 -4.286 -1.327 1.00 83.62 85 MET A N 1
ATOM 665 C CA . MET A 1 85 ? -7.061 -3.089 -2.163 1.00 83.62 85 MET A CA 1
ATOM 666 C C . MET A 1 85 ? -5.625 -2.874 -2.669 1.00 83.62 85 MET A C 1
ATOM 668 O O . MET A 1 85 ? -5.439 -2.122 -3.621 1.00 83.62 85 MET A O 1
ATOM 672 N N . ALA A 1 86 ? -4.619 -3.520 -2.072 1.00 84.31 86 ALA A N 1
ATOM 673 C CA . ALA A 1 86 ? -3.235 -3.462 -2.539 1.00 84.31 86 ALA A CA 1
ATOM 674 C C . ALA A 1 86 ? -2.980 -4.345 -3.775 1.00 84.31 86 ALA A C 1
ATOM 676 O O . ALA A 1 86 ? -2.005 -4.123 -4.490 1.00 84.31 86 ALA A O 1
ATOM 677 N N . VAL A 1 87 ? -3.855 -5.313 -4.072 1.00 86.00 87 VAL A N 1
ATOM 678 C CA . VAL A 1 87 ? -3.676 -6.235 -5.207 1.00 86.00 87 VAL A CA 1
ATOM 679 C C . VAL A 1 87 ? -3.740 -5.520 -6.570 1.00 86.00 87 VAL A C 1
ATOM 681 O O . VAL A 1 87 ? -2.807 -5.688 -7.356 1.00 86.00 87 VAL A O 1
ATOM 684 N N . PRO A 1 88 ? -4.762 -4.691 -6.880 1.00 85.25 88 PRO A N 1
ATOM 685 C CA . PRO A 1 88 ? -4.851 -3.984 -8.161 1.00 85.25 88 PRO A CA 1
ATOM 686 C C . PRO A 1 88 ? -3.621 -3.136 -8.539 1.00 85.25 88 PRO A C 1
ATOM 688 O O . PRO A 1 88 ? -3.116 -3.316 -9.648 1.00 85.25 88 PRO A O 1
ATOM 691 N N . PRO A 1 89 ? -3.091 -2.241 -7.677 1.00 83.75 89 PRO A N 1
ATOM 692 C CA . PRO A 1 89 ? -1.940 -1.418 -8.043 1.00 83.75 89 PRO A CA 1
ATOM 693 C C . PRO A 1 89 ? -0.662 -2.245 -8.236 1.00 83.75 89 PRO A C 1
ATOM 695 O O . PRO A 1 89 ? 0.137 -1.914 -9.111 1.00 83.75 89 PRO A O 1
ATOM 698 N N . VAL A 1 90 ? -0.492 -3.347 -7.494 1.00 84.25 90 VAL A N 1
ATOM 699 C CA . VAL A 1 90 ? 0.626 -4.280 -7.712 1.00 84.25 90 VAL A CA 1
ATOM 700 C C . VAL A 1 90 ? 0.521 -4.925 -9.092 1.00 84.25 90 VAL A C 1
ATOM 702 O O . VAL A 1 90 ? 1.493 -4.903 -9.841 1.00 84.25 90 VAL A O 1
ATOM 705 N N . LEU A 1 91 ? -0.656 -5.433 -9.472 1.00 83.50 91 LEU A N 1
ATOM 706 C CA . LEU A 1 91 ? -0.858 -6.049 -10.790 1.00 83.50 91 LEU A CA 1
ATOM 707 C C . LEU A 1 91 ? -0.569 -5.077 -11.939 1.00 83.50 91 LEU A C 1
ATOM 709 O O . LEU A 1 91 ? 0.060 -5.467 -12.918 1.00 83.50 91 LEU A O 1
ATOM 713 N N . ILE A 1 92 ? -0.973 -3.812 -11.802 1.00 83.94 92 ILE A N 1
ATOM 714 C CA . ILE A 1 92 ? -0.683 -2.773 -12.799 1.00 83.94 92 ILE A CA 1
ATOM 715 C C . ILE A 1 92 ? 0.829 -2.525 -12.903 1.00 83.94 92 ILE A C 1
ATOM 717 O O . ILE A 1 92 ? 1.361 -2.484 -14.009 1.00 83.94 92 ILE A O 1
ATOM 721 N N . GLY A 1 93 ? 1.538 -2.398 -11.775 1.00 81.94 93 GLY A N 1
ATOM 722 C CA . GLY A 1 93 ? 2.992 -2.192 -11.778 1.00 81.94 93 GLY A CA 1
ATOM 723 C C . GLY A 1 93 ? 3.751 -3.341 -12.448 1.00 81.94 93 GLY A C 1
ATOM 724 O O . GLY A 1 93 ? 4.675 -3.114 -13.229 1.00 81.94 93 GLY A O 1
ATOM 725 N N . VAL A 1 94 ? 3.307 -4.575 -12.205 1.00 82.00 94 VAL A N 1
ATOM 726 C CA . VAL A 1 94 ? 3.864 -5.766 -12.853 1.00 82.00 94 VAL A CA 1
ATOM 727 C C . VAL A 1 94 ? 3.544 -5.808 -14.353 1.00 82.00 94 VAL A C 1
ATOM 729 O O . VAL A 1 94 ? 4.423 -6.122 -15.151 1.00 82.00 94 VAL A O 1
ATOM 732 N N . ALA A 1 95 ? 2.327 -5.442 -14.760 1.00 81.75 95 ALA A N 1
ATOM 733 C CA . ALA A 1 95 ? 1.943 -5.380 -16.172 1.00 81.75 95 ALA A CA 1
ATOM 734 C C . ALA A 1 95 ? 2.788 -4.364 -16.965 1.00 81.75 95 ALA A C 1
ATOM 736 O O . ALA A 1 95 ? 3.207 -4.647 -18.087 1.00 81.75 95 ALA A O 1
ATOM 737 N N . VAL A 1 96 ? 3.102 -3.208 -16.367 1.00 80.88 96 VAL A N 1
ATOM 738 C CA . VAL A 1 96 ? 3.998 -2.207 -16.975 1.00 80.88 96 VAL A CA 1
ATOM 739 C C . VAL A 1 96 ? 5.397 -2.784 -17.193 1.00 80.88 96 VAL A C 1
ATOM 741 O O . VAL A 1 96 ? 5.969 -2.601 -18.261 1.00 80.88 96 VAL A O 1
ATOM 744 N N . LYS A 1 97 ? 5.930 -3.532 -16.222 1.00 78.25 97 LYS A N 1
ATOM 745 C CA . LYS A 1 97 ? 7.226 -4.217 -16.355 1.00 78.25 97 LYS A CA 1
ATOM 746 C C . LYS A 1 97 ? 7.221 -5.326 -17.411 1.00 78.25 97 LYS A C 1
ATOM 748 O O . LYS A 1 97 ? 8.242 -5.557 -18.038 1.00 78.25 97 LYS A O 1
ATOM 753 N N . ALA A 1 98 ? 6.087 -5.996 -17.607 1.00 77.38 98 ALA A N 1
ATOM 754 C CA . ALA A 1 98 ? 5.925 -7.064 -18.595 1.00 77.38 98 ALA A CA 1
ATOM 755 C C . ALA A 1 98 ? 5.667 -6.561 -20.028 1.00 77.38 98 ALA A C 1
ATOM 757 O O . ALA A 1 98 ? 5.623 -7.359 -20.971 1.00 77.38 98 ALA A O 1
ATOM 758 N N . THR A 1 99 ? 5.451 -5.258 -20.202 1.00 78.12 99 THR A N 1
ATOM 759 C CA . THR A 1 99 ? 5.186 -4.664 -21.513 1.00 78.12 99 THR A CA 1
ATOM 760 C C . THR A 1 99 ? 6.489 -4.587 -22.306 1.00 78.12 99 THR A C 1
ATOM 762 O O . THR A 1 99 ? 7.449 -3.962 -21.860 1.00 78.12 99 THR A O 1
ATOM 765 N N . SER A 1 100 ? 6.534 -5.232 -23.475 1.00 60.34 100 SER A N 1
ATOM 766 C CA . SER A 1 100 ? 7.679 -5.141 -24.387 1.00 60.34 100 SER A CA 1
ATOM 767 C C . SER A 1 100 ? 7.695 -3.756 -25.032 1.00 60.34 100 SER A C 1
ATOM 769 O O . SER A 1 100 ? 6.767 -3.424 -25.772 1.00 60.34 100 SER A O 1
ATOM 771 N N . ALA A 1 101 ? 8.712 -2.957 -24.709 1.00 51.22 101 ALA A N 1
ATOM 772 C CA . ALA A 1 101 ? 9.008 -1.703 -25.398 1.00 51.22 101 ALA A CA 1
ATOM 773 C C . ALA A 1 101 ? 9.517 -1.951 -26.826 1.00 51.22 101 ALA A C 1
ATOM 775 O O . ALA A 1 101 ? 10.197 -2.983 -27.037 1.00 51.22 101 ALA A O 1
#